Protein AF-A0AA35M7Z7-F1 (afdb_monomer)

Sequence (163 aa):
MVSDIANNAAAIPGSGDVPAVFTHTSDVARFVAASLDLDHWDSVHYGHRRQSHMERVPAPRRRGKRVAYDPIEKLQSGRVTELPGHIAVYPHFLKEMLQKFAATFALWWATGAFDFKPKSTLNDRLPSLSTLKVRELIELGSRQAGWNDSHISATTRGIAELV

Radius of gyration: 17.43 Å; Cα contacts (8 Å, |Δi|>4): 214; chains: 1; bounding box: 45×30×44 Å

Foldseek 3Di:
DDAPLVQLEDEAFAPLQQWFWDFDVVLVVVLVVVVVPDPDDDPDAAAGDDTDRRVLQQRQPDPPYHYHYQHLVNLVVLATDDDPVVVVCCVPAPPSRCSNVVSVVSNCRNVNVRVDDDPDHSCNVPVVRDTQDSLNVLLVVCVVVVHDPVSSVSRNVSNVVPD

Mean predicted aligned error: 8.34 Å

Nearest PDB structures (foldseek):
  6zos-assembly1_B  TM=3.064E-01  e=7.582E+00  Homo sapiens

Structure (mmCIF, N/CA/C/O backbone):
data_AF-A0AA35M7Z7-F1
#
_entry.id   AF-A0AA35M7Z7-F1
#
loop_
_atom_site.group_PDB
_atom_site.id
_atom_site.type_symbol
_atom_site.label_atom_id
_atom_site.label_alt_id
_atom_site.label_comp_id
_atom_site.label_asym_id
_atom_site.label_entity_id
_atom_site.label_seq_id
_atom_site.pdbx_PDB_ins_code
_atom_site.Cartn_x
_atom_site.Cartn_y
_atom_site.Cartn_z
_atom_site.occupancy
_atom_site.B_iso_or_equiv
_atom_site.auth_seq_id
_atom_site.auth_comp_id
_atom_site.auth_asym_id
_atom_site.auth_atom_id
_atom_site.pdbx_PDB_model_num
ATOM 1 N N . MET A 1 1 ? -3.487 1.858 5.048 1.00 68.44 1 MET A N 1
ATOM 2 C CA . MET A 1 1 ? -4.918 1.679 5.401 1.00 68.44 1 MET A CA 1
ATOM 3 C C . MET A 1 1 ? -5.205 0.206 5.526 1.00 68.44 1 MET A C 1
ATOM 5 O O . MET A 1 1 ? -4.712 -0.557 4.703 1.00 68.44 1 MET A O 1
ATOM 9 N N . VAL A 1 2 ? -6.045 -0.166 6.483 1.00 75.25 2 VAL A N 1
ATOM 10 C CA . VAL A 1 2 ? -6.693 -1.481 6.498 1.00 75.25 2 VAL A CA 1
ATOM 11 C C . VAL A 1 2 ? -8.186 -1.254 6.282 1.00 75.25 2 VAL A C 1
ATOM 13 O O . VAL A 1 2 ? -8.795 -0.461 7.000 1.00 75.25 2 VAL A O 1
ATOM 16 N N . SER A 1 3 ? -8.756 -1.895 5.259 1.00 76.25 3 SER A N 1
ATOM 17 C CA . SER A 1 3 ? -10.197 -1.885 5.001 1.00 76.25 3 SER A CA 1
ATOM 18 C C . SER A 1 3 ? -10.764 -3.245 5.377 1.00 76.25 3 SER A C 1
ATOM 20 O O . SER A 1 3 ? -10.488 -4.249 4.722 1.00 76.25 3 SER A O 1
ATOM 22 N N . ASP A 1 4 ? -11.540 -3.275 6.453 1.00 77.12 4 ASP A N 1
ATOM 23 C CA . ASP A 1 4 ? -12.293 -4.444 6.878 1.00 77.12 4 ASP A CA 1
ATOM 24 C C . ASP A 1 4 ? -13.664 -4.401 6.201 1.00 77.12 4 ASP A C 1
ATOM 26 O O . ASP A 1 4 ? -14.674 -3.936 6.743 1.00 77.12 4 ASP A O 1
ATOM 30 N N . ILE A 1 5 ? -13.645 -4.834 4.943 1.00 73.75 5 ILE A N 1
ATOM 31 C CA . ILE A 1 5 ? -14.787 -4.796 4.035 1.00 73.75 5 ILE A CA 1
ATOM 32 C C . ILE A 1 5 ? -15.964 -5.608 4.606 1.00 73.75 5 ILE A C 1
ATOM 34 O O . ILE A 1 5 ? -17.109 -5.161 4.527 1.00 73.75 5 ILE A O 1
ATOM 38 N N . ALA A 1 6 ? -15.685 -6.758 5.233 1.00 75.69 6 ALA A N 1
ATOM 39 C CA . ALA A 1 6 ? -16.694 -7.634 5.826 1.00 75.69 6 ALA A CA 1
ATOM 40 C C . ALA A 1 6 ? -17.411 -6.985 7.022 1.00 75.69 6 ALA A C 1
ATOM 42 O O . ALA A 1 6 ? -18.620 -7.152 7.174 1.00 75.69 6 ALA A O 1
ATOM 43 N N . ASN A 1 7 ? -16.694 -6.204 7.837 1.00 78.44 7 ASN A N 1
ATOM 44 C CA . ASN A 1 7 ? -17.252 -5.559 9.031 1.00 78.44 7 ASN A CA 1
ATOM 45 C C . ASN A 1 7 ? -17.580 -4.070 8.851 1.00 78.44 7 ASN A C 1
ATOM 47 O O . ASN A 1 7 ? -17.862 -3.375 9.837 1.00 78.44 7 ASN A O 1
ATOM 51 N N . ASN A 1 8 ? -17.554 -3.573 7.610 1.00 75.62 8 ASN A N 1
ATOM 52 C CA . ASN A 1 8 ? -17.852 -2.183 7.264 1.00 75.62 8 ASN A CA 1
ATOM 53 C C . ASN A 1 8 ? -17.020 -1.165 8.079 1.00 75.62 8 ASN A C 1
ATOM 55 O O . ASN A 1 8 ? -17.534 -0.137 8.539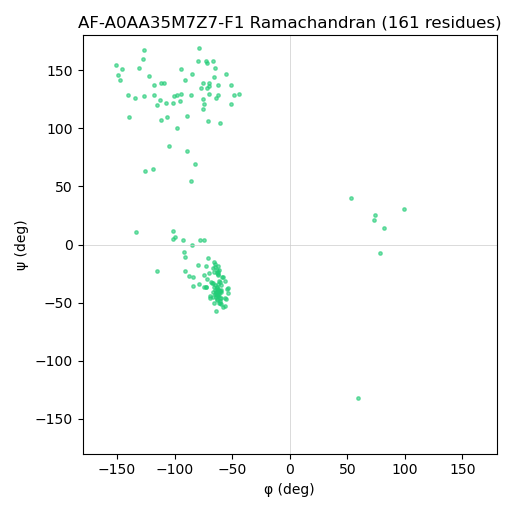 1.00 75.62 8 ASN A O 1
ATOM 59 N N . ALA A 1 9 ? -15.740 -1.473 8.301 1.00 80.69 9 ALA A N 1
ATOM 60 C CA . ALA A 1 9 ? -14.834 -0.681 9.131 1.00 80.69 9 ALA A CA 1
ATOM 61 C C . ALA A 1 9 ? -13.510 -0.400 8.408 1.00 80.69 9 ALA A C 1
ATOM 63 O O . ALA A 1 9 ? -13.079 -1.166 7.547 1.00 80.69 9 ALA A O 1
ATOM 64 N N . ALA A 1 10 ? -12.863 0.715 8.736 1.00 83.50 10 ALA A N 1
ATOM 65 C CA . ALA A 1 10 ? -11.574 1.068 8.153 1.00 83.50 10 ALA A CA 1
ATOM 66 C C . ALA A 1 10 ? -10.709 1.872 9.126 1.00 83.50 10 ALA A C 1
ATOM 68 O O . ALA A 1 10 ? -11.217 2.701 9.882 1.00 83.50 10 ALA A O 1
ATOM 69 N N . ALA A 1 11 ? -9.398 1.645 9.047 1.00 88.50 11 ALA A N 1
ATOM 70 C CA . ALA A 1 11 ? -8.376 2.419 9.741 1.00 88.50 11 ALA A CA 1
ATOM 71 C C . ALA A 1 11 ? -7.491 3.145 8.715 1.00 88.50 11 ALA A C 1
ATOM 73 O O . ALA A 1 11 ? -6.861 2.511 7.851 1.00 88.50 11 ALA A O 1
ATOM 74 N N . ILE A 1 12 ? -7.469 4.475 8.793 1.00 88.69 12 ILE A N 1
ATOM 75 C CA . ILE A 1 12 ? -6.767 5.368 7.867 1.00 88.69 12 ILE A CA 1
ATOM 76 C C . ILE A 1 12 ? -5.535 5.955 8.575 1.00 88.69 12 ILE A C 1
ATOM 78 O O . ILE A 1 12 ? -5.691 6.595 9.609 1.00 88.69 12 ILE A O 1
ATOM 82 N N . PRO A 1 13 ? -4.311 5.758 8.052 1.00 91.19 13 PRO A N 1
ATOM 83 C CA . PRO A 1 13 ? -3.109 6.354 8.631 1.00 91.19 13 PRO A CA 1
ATOM 84 C C . PRO A 1 13 ? -3.036 7.868 8.403 1.00 91.19 13 PRO A C 1
ATOM 86 O O . PRO A 1 13 ? -3.223 8.329 7.274 1.00 91.19 13 PRO A O 1
ATOM 89 N N . GLY A 1 14 ? -2.685 8.628 9.442 1.00 90.88 14 GLY A N 1
ATOM 90 C CA . GLY A 1 14 ? -2.497 10.077 9.355 1.00 90.88 14 GLY A CA 1
ATOM 91 C C . GLY A 1 14 ? -3.764 10.793 8.887 1.00 90.88 14 GLY A C 1
ATOM 92 O O . GLY A 1 14 ? -4.848 10.516 9.392 1.00 90.88 14 GLY A O 1
ATOM 93 N N . SER A 1 15 ? -3.628 11.699 7.913 1.00 87.38 15 SER A N 1
ATOM 94 C CA . SER A 1 15 ? -4.762 12.404 7.295 1.00 87.38 15 SER A CA 1
ATOM 95 C C . SER A 1 15 ? -5.505 11.578 6.244 1.00 87.38 15 SER A C 1
ATOM 97 O O . SER A 1 15 ? -6.625 11.915 5.888 1.00 87.38 15 SER A O 1
ATOM 99 N N . GLY A 1 16 ? -4.902 10.505 5.721 1.00 83.00 16 GLY A N 1
ATOM 100 C CA . GLY A 1 16 ? -5.432 9.771 4.566 1.00 83.00 16 GLY A CA 1
ATOM 101 C C . GLY A 1 16 ? -5.170 10.420 3.201 1.00 83.00 16 GLY A C 1
ATOM 102 O O . GLY A 1 16 ? -5.397 9.769 2.179 1.00 83.00 16 GLY A O 1
ATOM 103 N N . ASP A 1 17 ? -4.626 11.635 3.171 1.00 84.88 17 ASP A N 1
ATOM 104 C CA . ASP A 1 17 ? -4.385 12.388 1.930 1.00 84.88 17 ASP A CA 1
ATOM 105 C C . ASP A 1 17 ? -2.994 12.156 1.345 1.00 84.88 17 ASP A C 1
ATOM 107 O O . ASP A 1 17 ? -2.684 12.620 0.252 1.00 84.88 17 ASP A O 1
ATOM 111 N N . VAL A 1 18 ? -2.138 11.427 2.059 1.00 86.38 18 VAL A N 1
ATOM 112 C CA . VAL A 1 18 ? -0.785 11.136 1.592 1.00 86.38 18 VAL A CA 1
ATOM 113 C C . VAL A 1 18 ? -0.839 10.087 0.474 1.00 86.38 18 VAL A C 1
ATOM 115 O O . VAL A 1 18 ? -1.335 8.974 0.707 1.00 86.38 18 VAL A O 1
ATOM 118 N N . PRO A 1 19 ? -0.335 10.411 -0.733 1.00 83.38 19 PRO A N 1
ATOM 119 C CA . PRO A 1 19 ? -0.355 9.490 -1.857 1.00 83.38 19 PRO A CA 1
ATOM 120 C C . PRO A 1 19 ? 0.500 8.248 -1.610 1.00 83.38 19 PRO A C 1
ATOM 122 O O . PRO A 1 19 ? 1.509 8.287 -0.909 1.00 83.38 19 PRO A O 1
ATOM 125 N N . ALA A 1 20 ? 0.122 7.147 -2.251 1.00 81.25 20 ALA A N 1
ATOM 126 C CA . ALA A 1 20 ? 0.951 5.954 -2.334 1.00 81.25 20 ALA A CA 1
ATOM 127 C C . ALA A 1 20 ? 0.667 5.181 -3.626 1.00 81.25 20 ALA A C 1
ATOM 129 O O . ALA A 1 20 ? -0.418 5.284 -4.212 1.00 81.25 20 ALA A O 1
ATOM 130 N N . VAL A 1 21 ? 1.662 4.415 -4.068 1.00 80.94 21 VAL A N 1
ATOM 131 C CA . VAL A 1 21 ? 1.628 3.618 -5.300 1.00 80.94 21 VAL A CA 1
ATOM 132 C C . VAL A 1 21 ? 1.279 2.163 -4.972 1.00 80.94 21 VAL A C 1
ATOM 134 O O . VAL A 1 21 ? 1.930 1.547 -4.131 1.00 80.94 21 VAL A O 1
ATOM 137 N N . PHE A 1 22 ? 0.280 1.599 -5.663 1.00 79.06 22 PHE A N 1
ATOM 138 C CA . PHE A 1 22 ? -0.133 0.195 -5.508 1.00 79.06 22 PHE A CA 1
ATOM 139 C C . PHE A 1 22 ? -0.165 -0.537 -6.828 1.00 79.06 22 PHE A C 1
ATOM 141 O O . PHE A 1 22 ? -0.909 -0.155 -7.728 1.00 79.06 22 PHE A O 1
ATOM 148 N N . THR A 1 23 ? 0.507 -1.677 -6.872 1.00 83.69 23 THR A N 1
ATOM 149 C CA . THR A 1 23 ? 0.429 -2.610 -7.992 1.00 83.69 23 THR A CA 1
ATOM 150 C C . THR A 1 23 ? -0.138 -3.921 -7.476 1.00 83.69 23 THR A C 1
ATOM 152 O O . THR A 1 23 ? 0.315 -4.439 -6.455 1.00 83.69 23 THR A O 1
ATOM 155 N N . HIS A 1 24 ? -1.171 -4.441 -8.143 1.00 84.19 24 HIS A N 1
ATOM 156 C CA . HIS A 1 24 ? -1.747 -5.720 -7.749 1.00 84.19 24 HIS A CA 1
ATOM 157 C C . HIS A 1 24 ? -0.723 -6.836 -7.973 1.00 84.19 24 HIS A C 1
ATOM 159 O O . HIS A 1 24 ? 0.025 -6.813 -8.949 1.00 84.19 24 HIS A O 1
ATOM 165 N N . THR A 1 25 ? -0.696 -7.838 -7.098 1.00 85.88 25 THR A N 1
ATOM 166 C CA . THR A 1 25 ? 0.305 -8.914 -7.153 1.00 85.88 25 THR A CA 1
ATOM 167 C C . THR A 1 25 ? 0.256 -9.704 -8.463 1.00 85.88 25 THR A C 1
ATOM 169 O O . THR A 1 25 ? 1.304 -10.104 -8.961 1.00 85.88 25 THR A O 1
ATOM 172 N N . SER A 1 26 ? -0.919 -9.860 -9.090 1.00 88.25 26 SER A N 1
ATOM 173 C CA . SER A 1 26 ? -1.001 -10.470 -10.429 1.00 88.25 26 SER A CA 1
ATOM 174 C C . SER A 1 26 ? -0.302 -9.636 -11.503 1.00 88.25 26 SER A C 1
ATOM 176 O O . SER A 1 26 ? 0.264 -10.193 -12.436 1.00 88.25 26 SER A O 1
ATOM 178 N N . ASP A 1 27 ? -0.345 -8.308 -11.390 1.00 88.44 27 ASP A N 1
ATOM 179 C CA . ASP A 1 27 ? 0.345 -7.417 -12.321 1.00 88.44 27 ASP A CA 1
ATOM 180 C C . ASP A 1 27 ? 1.845 -7.418 -12.053 1.00 88.44 27 ASP A C 1
ATOM 182 O O . ASP A 1 27 ? 2.619 -7.429 -13.002 1.00 88.44 27 ASP A O 1
ATOM 186 N N . VAL A 1 28 ? 2.263 -7.506 -10.784 1.00 90.75 28 VAL A N 1
ATOM 187 C CA . VAL A 1 28 ? 3.671 -7.747 -10.434 1.00 90.75 28 VAL A CA 1
ATOM 188 C C . VAL A 1 28 ? 4.172 -9.026 -11.108 1.00 90.75 28 VAL A C 1
ATOM 190 O O . VAL A 1 28 ? 5.220 -8.995 -11.738 1.00 90.75 28 VAL A O 1
ATOM 193 N N . ALA A 1 29 ? 3.413 -10.125 -11.058 1.00 91.94 29 ALA A N 1
ATOM 194 C CA . ALA A 1 29 ? 3.803 -11.373 -11.717 1.00 91.94 29 ALA A CA 1
ATOM 195 C C . ALA A 1 29 ? 3.940 -11.219 -13.244 1.00 91.94 29 ALA A C 1
ATOM 197 O O . ALA A 1 29 ? 4.916 -11.695 -13.822 1.00 91.94 29 ALA A O 1
ATOM 198 N N . ARG A 1 30 ? 3.004 -10.513 -13.897 1.00 92.38 30 ARG A N 1
ATOM 199 C CA . ARG A 1 30 ? 3.082 -10.214 -15.341 1.00 92.38 30 ARG A CA 1
ATOM 200 C C . ARG A 1 30 ? 4.295 -9.356 -15.682 1.00 92.38 30 ARG A C 1
ATOM 202 O O . ARG A 1 30 ? 4.983 -9.646 -16.653 1.00 92.38 30 ARG A O 1
ATOM 209 N N . PHE A 1 31 ? 4.567 -8.333 -14.875 1.00 92.75 31 PHE A N 1
ATOM 210 C CA . PHE A 1 31 ? 5.745 -7.490 -15.034 1.00 92.75 31 PHE A CA 1
ATOM 211 C C . PHE A 1 31 ? 7.036 -8.278 -14.868 1.00 92.75 31 PHE A C 1
ATOM 213 O O . PHE A 1 31 ? 7.935 -8.109 -15.681 1.00 92.75 31 PHE A O 1
ATOM 220 N N . VAL A 1 32 ? 7.125 -9.147 -13.860 1.00 93.62 32 VAL A N 1
ATOM 221 C CA . VAL A 1 32 ? 8.298 -10.003 -13.643 1.00 93.62 32 VAL A CA 1
ATOM 222 C C . VAL A 1 32 ? 8.516 -10.914 -14.845 1.00 93.62 32 VAL A C 1
ATOM 224 O O . VAL A 1 32 ? 9.622 -10.942 -15.368 1.00 93.62 32 VAL A O 1
ATOM 227 N N . ALA A 1 33 ? 7.470 -11.596 -15.320 1.00 95.00 33 ALA A N 1
ATOM 228 C CA . ALA A 1 33 ? 7.568 -12.484 -16.475 1.00 95.00 33 ALA A CA 1
ATOM 229 C C . ALA A 1 33 ? 8.019 -11.736 -17.739 1.00 95.00 33 ALA A C 1
ATOM 231 O O . ALA A 1 33 ? 8.990 -12.138 -18.364 1.00 95.00 33 ALA A O 1
ATOM 232 N N . ALA A 1 34 ? 7.374 -10.616 -18.075 1.00 93.94 34 ALA A N 1
ATOM 233 C CA . ALA A 1 34 ? 7.724 -9.831 -19.260 1.00 93.94 34 ALA A CA 1
ATOM 234 C C . ALA A 1 34 ? 9.075 -9.110 -19.140 1.00 93.94 34 ALA A C 1
ATOM 236 O O . ALA A 1 34 ? 9.706 -8.812 -20.148 1.00 93.94 34 ALA A O 1
ATOM 237 N N . SER A 1 35 ? 9.542 -8.834 -17.918 1.00 93.62 35 SER A N 1
ATOM 238 C CA . SER A 1 35 ? 10.876 -8.263 -17.716 1.00 93.62 35 SER A CA 1
ATOM 239 C C . SER A 1 35 ? 11.978 -9.236 -18.127 1.00 93.62 35 SER A C 1
ATOM 241 O O . SER A 1 35 ? 13.062 -8.782 -18.477 1.00 93.62 35 SER A O 1
ATOM 243 N N . LEU A 1 36 ? 11.707 -10.549 -18.146 1.00 94.69 36 LEU A N 1
ATOM 244 C CA . LEU A 1 36 ? 12.684 -11.551 -18.579 1.00 94.69 36 LEU A CA 1
ATOM 245 C C . LEU A 1 36 ? 13.116 -11.384 -20.039 1.00 94.69 36 LEU A C 1
ATOM 247 O O . LEU A 1 36 ? 14.240 -11.748 -20.372 1.00 94.69 36 LEU A O 1
ATOM 251 N N . ASP A 1 37 ? 12.263 -10.777 -20.863 1.00 94.56 37 ASP A N 1
ATOM 252 C CA . ASP A 1 37 ? 12.518 -10.530 -22.282 1.00 94.56 37 ASP A CA 1
ATOM 253 C C . ASP A 1 37 ? 13.141 -9.142 -22.549 1.00 94.56 37 ASP A C 1
ATOM 255 O O . ASP A 1 37 ? 13.319 -8.752 -23.701 1.00 94.56 37 ASP A O 1
ATOM 259 N N . LEU A 1 38 ? 13.453 -8.356 -21.509 1.00 92.62 38 LEU A N 1
ATOM 260 C CA . LEU A 1 38 ? 14.109 -7.054 -21.668 1.00 92.62 38 LEU A CA 1
ATOM 261 C C . LEU A 1 38 ? 15.607 -7.217 -21.948 1.00 92.62 38 LEU A C 1
ATOM 263 O O . LEU A 1 38 ? 16.309 -7.882 -21.191 1.00 92.62 38 LEU A O 1
ATOM 267 N N . ASP A 1 39 ? 16.118 -6.474 -22.932 1.00 93.12 39 ASP A N 1
ATOM 268 C CA . ASP A 1 39 ? 17.548 -6.472 -23.290 1.00 93.12 39 ASP A CA 1
ATOM 269 C C . ASP A 1 39 ? 18.484 -6.053 -22.138 1.00 93.12 39 ASP A C 1
ATOM 271 O O . ASP A 1 39 ? 19.654 -6.425 -22.103 1.00 93.12 39 ASP A O 1
ATOM 275 N N . HIS A 1 40 ? 17.990 -5.231 -21.206 1.00 91.50 40 HIS A N 1
ATOM 276 C CA . HIS A 1 40 ? 18.748 -4.741 -20.053 1.00 91.50 40 HIS A CA 1
ATOM 277 C C . HIS A 1 40 ? 17.840 -4.543 -18.842 1.00 91.50 40 HIS A C 1
ATOM 279 O O . HIS A 1 40 ? 16.718 -4.044 -18.975 1.00 91.50 40 HIS A O 1
ATOM 285 N N . TRP A 1 41 ? 18.333 -4.875 -17.651 1.00 92.94 41 TRP A N 1
ATOM 286 C CA . TRP A 1 41 ? 17.627 -4.625 -16.393 1.00 92.94 41 TRP A CA 1
ATOM 287 C C . TRP A 1 41 ? 18.315 -3.514 -15.615 1.00 92.94 41 TRP A C 1
ATOM 289 O O . TRP A 1 41 ? 19.542 -3.456 -15.530 1.00 92.94 41 TRP A O 1
ATOM 299 N N . ASP A 1 42 ? 17.498 -2.647 -15.031 1.00 88.56 42 ASP A N 1
ATOM 300 C CA . ASP A 1 42 ? 17.968 -1.684 -14.047 1.00 88.56 42 ASP A CA 1
ATOM 301 C C . ASP A 1 42 ? 18.106 -2.404 -12.699 1.00 88.56 42 ASP A C 1
ATOM 303 O O . ASP A 1 42 ? 17.450 -3.415 -12.446 1.00 88.56 42 ASP A O 1
ATOM 307 N N . SER A 1 43 ? 18.921 -1.874 -11.786 1.00 89.31 43 SER A N 1
ATOM 308 C CA . SER A 1 43 ? 19.050 -2.458 -10.441 1.00 89.31 43 SER A CA 1
ATOM 309 C C . SER A 1 43 ? 17.743 -2.418 -9.640 1.00 89.31 43 SER A C 1
ATOM 311 O O . SER A 1 43 ? 17.567 -3.196 -8.703 1.00 89.31 43 SER A O 1
ATOM 313 N N . VAL A 1 44 ? 16.827 -1.513 -10.003 1.00 90.00 44 VAL A N 1
ATOM 314 C CA . VAL A 1 44 ? 15.499 -1.370 -9.406 1.00 90.00 44 VAL A CA 1
ATOM 315 C C . VAL A 1 44 ? 14.482 -1.072 -10.500 1.00 90.00 44 VAL A C 1
ATOM 317 O O . VAL A 1 44 ? 14.632 -0.116 -11.259 1.00 90.00 44 VAL A O 1
ATOM 320 N N . HIS A 1 45 ? 13.398 -1.843 -10.517 1.00 88.31 45 HIS A N 1
ATOM 321 C CA . HIS A 1 45 ? 12.254 -1.607 -11.385 1.00 88.31 45 HIS A CA 1
ATOM 322 C C . HIS A 1 45 ? 11.024 -1.188 -10.583 1.00 88.31 45 HIS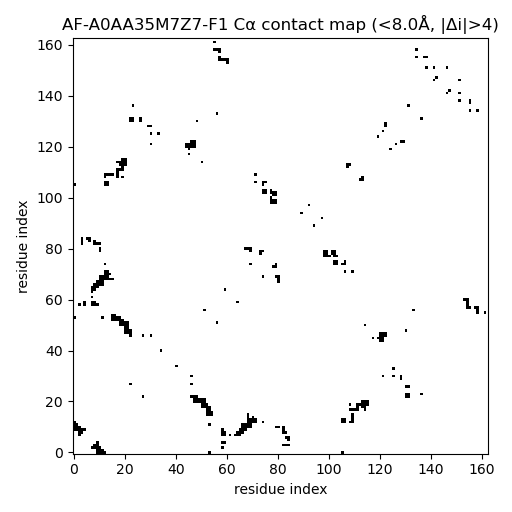 A C 1
ATOM 324 O O . HIS A 1 45 ? 10.710 -1.763 -9.542 1.00 88.31 45 HIS A O 1
ATOM 330 N N . TYR A 1 46 ? 10.287 -0.212 -11.111 1.00 87.06 46 TYR A N 1
ATOM 331 C CA . TYR A 1 46 ? 9.038 0.262 -10.527 1.00 87.06 46 TYR A CA 1
ATOM 332 C C . TYR A 1 46 ? 7.874 -0.124 -11.438 1.00 87.06 46 TYR A C 1
ATOM 334 O O . TYR A 1 46 ? 7.690 0.470 -12.498 1.00 87.06 46 TYR A O 1
ATOM 342 N N . GLY A 1 47 ? 7.064 -1.101 -11.029 1.00 80.06 47 GLY A N 1
ATOM 343 C CA . GLY A 1 47 ? 5.734 -1.289 -11.611 1.00 80.06 47 GLY A CA 1
ATOM 344 C C . GLY A 1 47 ? 4.855 -0.142 -11.133 1.00 80.06 47 GLY A C 1
ATOM 345 O O . GLY A 1 47 ? 4.521 -0.094 -9.948 1.00 80.06 47 GLY A O 1
ATOM 346 N N . HIS A 1 48 ? 4.553 0.819 -12.005 1.00 67.12 48 HIS A N 1
ATOM 347 C CA . HIS A 1 48 ? 3.892 2.045 -11.585 1.00 67.12 48 HIS A CA 1
ATOM 348 C C . HIS A 1 48 ? 2.413 2.010 -11.894 1.00 67.12 48 HIS A C 1
ATOM 350 O O . HIS A 1 48 ? 1.955 1.835 -13.022 1.00 67.12 48 HIS A O 1
ATOM 356 N N . ARG A 1 49 ? 1.643 2.296 -10.860 1.00 64.19 49 ARG A N 1
ATOM 357 C CA . ARG A 1 49 ? 0.233 2.567 -11.002 1.00 64.19 49 ARG A CA 1
ATOM 358 C C . ARG A 1 49 ? -0.107 3.794 -10.173 1.00 64.19 49 ARG A C 1
ATOM 360 O O . ARG A 1 49 ? 0.224 3.863 -8.991 1.00 64.19 49 ARG A O 1
ATOM 367 N N . ARG A 1 50 ? -0.730 4.777 -10.831 1.00 56.75 50 ARG A N 1
ATOM 368 C CA . ARG A 1 50 ? -0.974 6.107 -10.266 1.00 56.75 50 ARG A CA 1
ATOM 369 C C . ARG A 1 50 ? -1.739 6.069 -8.939 1.00 56.75 50 ARG A C 1
ATOM 371 O O . ARG A 1 50 ? -2.610 5.229 -8.714 1.00 56.75 50 ARG A O 1
ATOM 378 N N . GLN A 1 51 ? -1.362 7.048 -8.124 1.00 59.59 51 GLN A N 1
ATOM 379 C CA . GLN A 1 51 ? -1.692 7.302 -6.728 1.00 59.59 51 GLN A CA 1
ATOM 380 C C . GLN A 1 51 ? -3.189 7.227 -6.398 1.00 59.59 51 GLN A C 1
ATOM 382 O O . GLN A 1 51 ? -4.006 7.933 -6.989 1.00 59.59 51 GLN A O 1
ATOM 387 N N . SER A 1 52 ? -3.535 6.453 -5.369 1.00 55.19 52 SER A N 1
ATOM 388 C CA . SER A 1 52 ? -4.819 6.583 -4.672 1.00 55.19 52 SER A CA 1
ATOM 389 C C . SER A 1 52 ? -4.612 7.350 -3.368 1.00 55.19 52 SER A C 1
ATOM 391 O O . SER A 1 52 ? -3.850 6.903 -2.512 1.00 55.19 52 SER A O 1
ATOM 393 N N . HIS A 1 53 ? -5.308 8.477 -3.204 1.00 59.72 53 HIS A N 1
ATOM 394 C CA . HIS A 1 53 ? -5.509 9.078 -1.883 1.00 59.72 53 HIS A CA 1
ATOM 395 C C . HIS A 1 53 ? -6.462 8.165 -1.108 1.00 59.72 53 HIS A C 1
ATOM 397 O O . HIS A 1 53 ? -7.422 7.646 -1.684 1.00 59.72 53 HIS A O 1
ATOM 403 N N . MET A 1 54 ? -6.211 7.927 0.175 1.00 58.31 54 MET A N 1
ATOM 404 C CA . MET A 1 54 ? -6.915 6.874 0.914 1.00 58.31 54 MET A CA 1
ATOM 405 C C . MET A 1 54 ? -8.347 7.228 1.261 1.00 58.31 54 MET A C 1
ATOM 407 O O . MET A 1 54 ? -9.188 6.333 1.296 1.00 58.31 54 MET A O 1
ATOM 411 N N . GLU A 1 55 ? -8.656 8.515 1.383 1.00 50.16 55 GLU A N 1
ATOM 412 C CA . GLU A 1 55 ? -10.039 8.994 1.433 1.00 50.16 55 GLU A CA 1
ATOM 413 C C . GLU A 1 55 ? -10.843 8.583 0.182 1.00 50.16 55 GLU A C 1
ATOM 415 O O . GLU A 1 55 ? -12.055 8.367 0.241 1.00 50.16 55 GLU A O 1
ATOM 420 N N . ARG A 1 56 ? -10.155 8.414 -0.955 1.00 53.97 56 ARG A N 1
ATOM 421 C CA . ARG A 1 56 ? -10.766 8.118 -2.256 1.00 53.97 56 ARG A CA 1
ATOM 422 C C . ARG A 1 56 ? -10.905 6.628 -2.546 1.00 53.97 56 ARG A C 1
ATOM 424 O O . ARG A 1 56 ? -11.583 6.259 -3.505 1.00 53.97 56 ARG A O 1
ATOM 431 N N . VAL A 1 57 ? -10.294 5.758 -1.739 1.00 54.91 57 VAL A N 1
ATOM 432 C CA . VAL A 1 57 ? -10.559 4.319 -1.826 1.00 54.91 57 VAL A CA 1
ATOM 433 C C . VAL A 1 57 ? -11.932 4.063 -1.195 1.00 54.91 57 VAL A C 1
ATOM 435 O O . VAL A 1 57 ? -12.152 4.454 -0.048 1.00 54.91 57 VAL A O 1
ATOM 438 N N . PRO A 1 58 ? -12.883 3.415 -1.891 1.00 50.09 58 PRO A N 1
ATOM 439 C CA . PRO A 1 58 ? -14.208 3.170 -1.341 1.00 50.09 58 PRO A CA 1
ATOM 440 C C . PRO A 1 58 ? -14.126 2.319 -0.082 1.00 50.09 58 PRO A C 1
ATOM 442 O O . PRO A 1 58 ? -13.977 1.102 -0.131 1.00 50.09 58 PRO A O 1
ATOM 445 N N . ALA A 1 59 ? -14.309 2.951 1.070 1.00 46.97 59 ALA A N 1
ATOM 446 C CA . ALA A 1 59 ? -14.834 2.242 2.220 1.00 46.97 59 ALA A CA 1
ATOM 447 C C . ALA A 1 59 ? -16.320 1.927 1.939 1.00 46.97 59 ALA A C 1
ATOM 449 O O . ALA A 1 59 ? -17.039 2.823 1.469 1.00 46.97 59 ALA A O 1
ATOM 450 N N . PRO A 1 60 ? -16.817 0.714 2.237 1.00 44.06 60 PRO A N 1
ATOM 451 C CA . PRO A 1 60 ? -18.204 0.329 1.970 1.00 44.06 60 PRO A CA 1
ATOM 452 C C . PRO A 1 60 ? -19.197 1.367 2.528 1.00 44.06 60 PRO A C 1
ATOM 454 O O . PRO A 1 60 ? -19.173 1.708 3.704 1.00 44.06 60 PRO A O 1
ATOM 457 N N . ARG A 1 61 ? -20.035 1.966 1.663 1.00 43.44 61 ARG A N 1
ATOM 458 C CA . ARG A 1 61 ? -21.020 3.025 1.994 1.00 43.44 61 ARG A CA 1
ATOM 459 C C . ARG A 1 61 ? -22.353 2.450 2.494 1.00 43.44 61 ARG A C 1
ATOM 461 O O . ARG A 1 61 ? -23.411 2.798 1.980 1.00 43.44 61 ARG A O 1
ATOM 468 N N . ARG A 1 62 ? -22.337 1.607 3.530 1.00 40.94 62 ARG A N 1
ATOM 469 C CA . ARG A 1 62 ? -23.565 1.354 4.311 1.00 40.94 62 ARG A CA 1
ATOM 470 C C . ARG A 1 62 ? -23.647 2.347 5.472 1.00 40.94 62 ARG A C 1
ATOM 472 O O . ARG A 1 62 ? -22.620 2.685 6.061 1.00 40.94 62 ARG A O 1
ATOM 479 N N . ARG A 1 63 ? -24.857 2.834 5.790 1.00 39.62 63 ARG A N 1
ATOM 480 C CA . ARG A 1 63 ? -25.143 3.562 7.045 1.00 39.62 63 ARG A CA 1
ATOM 481 C C . ARG A 1 63 ? -24.478 2.806 8.211 1.00 39.62 63 ARG A C 1
ATOM 483 O O . ARG A 1 63 ? -24.650 1.596 8.301 1.00 39.62 63 ARG A O 1
ATOM 490 N N . GLY A 1 64 ? -23.712 3.505 9.058 1.00 51.19 64 GLY A N 1
ATOM 491 C CA . GLY A 1 64 ? -23.006 2.906 10.206 1.00 51.19 64 GLY A CA 1
ATOM 492 C C . GLY A 1 64 ? -21.515 2.587 10.006 1.00 51.19 64 GLY A C 1
ATOM 493 O O . GLY A 1 64 ? -21.022 1.632 10.601 1.00 51.19 64 GLY A O 1
ATOM 494 N N . LYS A 1 65 ? -20.780 3.345 9.174 1.00 62.88 65 LYS A N 1
ATOM 495 C CA . LYS A 1 65 ? -19.322 3.167 9.032 1.00 62.88 65 LYS A CA 1
ATOM 496 C C . LYS A 1 65 ? -18.587 3.444 10.344 1.00 62.88 65 LYS A C 1
ATOM 498 O O . LYS A 1 65 ? -18.821 4.467 10.983 1.00 62.88 65 LYS A O 1
ATOM 503 N N . ARG A 1 66 ? -17.608 2.596 10.658 1.00 72.31 66 ARG A N 1
ATOM 504 C CA . ARG A 1 66 ? -16.572 2.874 11.663 1.00 72.31 66 ARG A CA 1
ATOM 505 C C . ARG A 1 66 ? -15.272 3.198 10.934 1.00 72.31 66 ARG A C 1
ATOM 507 O O . ARG A 1 66 ? -14.483 2.300 10.654 1.00 72.31 66 ARG A O 1
ATOM 514 N N . VAL A 1 67 ? -15.107 4.463 10.547 1.00 79.56 67 VAL A N 1
ATOM 515 C CA . VAL A 1 67 ? -13.831 4.976 10.027 1.00 79.56 67 VAL A CA 1
ATOM 516 C C . VAL A 1 67 ? -13.085 5.607 11.188 1.00 79.56 67 VAL A C 1
ATOM 518 O O . VAL A 1 67 ? -13.619 6.496 11.849 1.00 79.56 67 VAL A O 1
ATOM 521 N N . ALA A 1 68 ? -11.869 5.141 11.430 1.00 88.31 68 ALA A N 1
ATOM 522 C CA . ALA A 1 68 ? -10.965 5.737 12.396 1.00 88.31 68 ALA A CA 1
ATOM 523 C C . ALA A 1 68 ? -9.715 6.239 11.682 1.00 88.31 68 ALA A C 1
ATOM 525 O O . 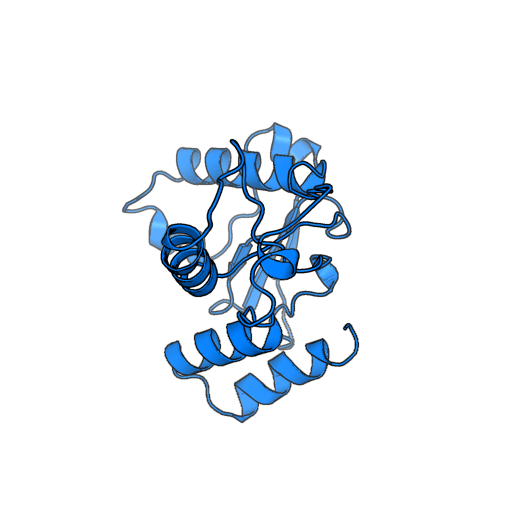ALA A 1 68 ? -9.160 5.550 10.824 1.00 88.31 68 ALA A O 1
ATOM 526 N N . TYR A 1 69 ? -9.272 7.428 12.068 1.00 89.81 69 TYR A N 1
ATOM 527 C CA . TYR A 1 69 ? -7.978 7.956 11.672 1.00 89.81 69 TYR A CA 1
ATOM 528 C C . TYR A 1 69 ? -6.974 7.628 12.771 1.00 89.81 69 TYR A C 1
ATOM 530 O O . TYR A 1 69 ? -7.236 7.856 13.954 1.00 89.81 69 TYR A O 1
ATOM 538 N N . ASP A 1 70 ? -5.842 7.056 12.381 1.00 94.19 70 ASP A N 1
ATOM 539 C CA . ASP A 1 70 ? -4.732 6.759 13.272 1.00 94.19 70 ASP A CA 1
ATOM 540 C C . ASP A 1 70 ? -3.694 7.882 13.149 1.00 94.19 70 ASP A C 1
ATOM 542 O O . ASP A 1 70 ? -2.933 7.895 12.175 1.00 94.19 70 ASP A O 1
ATOM 546 N N . PRO A 1 71 ? -3.666 8.843 14.094 1.00 95.75 71 PRO A N 1
ATOM 547 C CA . PRO A 1 71 ? -2.742 9.969 14.030 1.00 95.75 71 PRO A CA 1
ATOM 548 C C . PRO A 1 71 ? -1.293 9.494 14.188 1.00 95.75 71 PRO A C 1
ATOM 550 O O . PRO A 1 71 ? -1.033 8.425 14.752 1.00 95.75 71 PRO A O 1
ATOM 553 N N . ILE A 1 72 ? -0.344 10.297 13.704 1.00 96.06 72 ILE A N 1
ATOM 554 C CA . ILE A 1 72 ? 1.085 9.948 13.661 1.00 96.06 72 ILE A CA 1
ATOM 555 C C . ILE A 1 72 ? 1.604 9.524 15.038 1.00 96.06 72 ILE A C 1
ATOM 557 O O . ILE A 1 72 ? 2.302 8.518 15.141 1.00 96.06 72 ILE A O 1
ATOM 561 N N . GLU A 1 73 ? 1.202 10.211 16.104 1.00 97.50 73 GLU A N 1
ATOM 562 C CA . GLU A 1 73 ? 1.637 9.941 17.478 1.00 97.50 73 GLU A CA 1
ATOM 563 C C . GLU A 1 73 ? 1.188 8.546 17.943 1.00 97.50 73 GLU A C 1
ATOM 565 O O . GLU A 1 73 ? 1.926 7.815 18.611 1.00 97.50 73 GLU A O 1
ATOM 570 N N . LYS A 1 74 ? -0.020 8.125 17.547 1.00 97.00 74 LYS A N 1
ATOM 571 C CA . LYS A 1 74 ? -0.531 6.780 17.838 1.00 97.00 74 LYS A CA 1
ATOM 572 C C . LYS A 1 74 ? 0.283 5.725 17.090 1.00 97.00 74 LYS A C 1
ATOM 574 O O . LYS A 1 74 ? 0.695 4.738 17.706 1.00 97.00 74 LYS A O 1
ATOM 579 N N . LEU A 1 75 ? 0.560 5.963 15.809 1.00 96.75 75 LEU A N 1
ATOM 580 C CA . LEU A 1 75 ? 1.359 5.067 14.973 1.00 96.75 75 LEU A CA 1
ATOM 581 C C . LEU A 1 75 ? 2.795 4.931 15.503 1.00 96.75 75 LEU A C 1
ATOM 583 O O . LEU A 1 75 ? 3.305 3.819 15.616 1.00 96.75 75 LEU A O 1
ATOM 587 N N . GLN A 1 76 ? 3.416 6.033 15.927 1.00 97.06 76 GLN A N 1
ATOM 588 C CA . GLN A 1 76 ? 4.737 6.037 16.568 1.00 97.06 76 GLN A CA 1
ATOM 589 C C . GLN A 1 76 ? 4.760 5.236 17.877 1.00 97.06 76 GLN A C 1
ATOM 591 O O . GLN A 1 76 ? 5.764 4.601 18.188 1.00 97.06 76 GLN A O 1
ATOM 596 N N . SER A 1 77 ? 3.642 5.185 18.612 1.00 97.12 77 SER A N 1
ATOM 597 C CA . SER A 1 77 ? 3.507 4.324 19.798 1.00 97.12 77 SER A CA 1
ATOM 598 C C . SER A 1 77 ? 3.331 2.829 19.479 1.00 97.12 77 SER A C 1
ATOM 600 O O . SER A 1 77 ? 3.117 2.028 20.390 1.00 97.12 77 SER A O 1
ATOM 602 N N . GLY A 1 78 ? 3.395 2.435 18.202 1.00 95.69 78 GLY A N 1
ATOM 603 C CA . GLY A 1 78 ? 3.246 1.047 17.762 1.00 95.69 78 GLY A CA 1
ATOM 604 C C . GLY A 1 78 ? 1.807 0.535 17.826 1.00 95.69 78 GLY A C 1
ATOM 605 O O . GLY A 1 78 ? 1.595 -0.666 17.985 1.00 95.69 78 GLY A O 1
ATOM 606 N N . ARG A 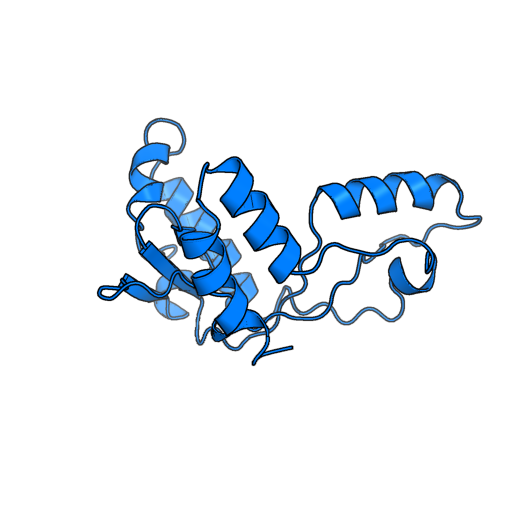1 79 ? 0.820 1.438 17.752 1.00 96.19 79 ARG A N 1
ATOM 607 C CA . ARG A 1 79 ? -0.609 1.117 17.845 1.00 96.19 79 ARG A CA 1
ATOM 608 C C . ARG A 1 79 ? -1.357 1.576 16.600 1.00 96.19 79 ARG A C 1
ATOM 610 O O . ARG A 1 79 ? -1.097 2.647 16.065 1.00 96.19 79 ARG A O 1
ATOM 617 N N . VAL A 1 80 ? -2.359 0.801 16.213 1.00 94.88 80 VAL A N 1
ATOM 618 C CA . VAL A 1 80 ? -3.354 1.121 15.184 1.00 94.88 80 VAL A CA 1
ATOM 619 C C . VAL A 1 80 ? -4.758 0.961 15.757 1.00 94.88 80 VAL A C 1
ATOM 621 O O . VAL A 1 80 ? -4.952 0.428 16.854 1.00 94.88 80 VAL A O 1
ATOM 624 N N . THR A 1 81 ? -5.771 1.451 15.053 1.00 94.12 81 THR A N 1
ATOM 625 C CA . THR A 1 81 ? -7.154 1.103 15.383 1.00 94.12 81 THR A CA 1
ATOM 626 C C . THR A 1 81 ? -7.362 -0.391 15.166 1.00 94.12 81 THR A C 1
ATOM 628 O O . THR A 1 81 ? -7.082 -0.937 14.101 1.00 94.12 81 THR A O 1
ATOM 631 N N . GLU A 1 82 ? -7.849 -1.063 16.204 1.00 92.50 82 GLU A N 1
ATOM 632 C CA . GLU A 1 82 ? -8.203 -2.471 16.127 1.00 92.50 82 GLU A CA 1
ATOM 633 C C . GLU A 1 82 ? -9.522 -2.634 15.371 1.00 92.50 82 GLU A C 1
ATOM 635 O O . GLU A 1 82 ? -10.561 -2.129 15.797 1.00 92.50 82 GLU A O 1
ATOM 640 N N . LEU A 1 83 ? -9.467 -3.312 14.226 1.00 90.12 83 LEU A N 1
ATOM 641 C CA . LEU A 1 83 ? -10.641 -3.640 13.426 1.00 90.12 83 LEU A CA 1
ATOM 642 C C . LEU A 1 83 ? -11.143 -5.043 13.796 1.00 90.12 83 LEU A C 1
ATOM 644 O O . LEU A 1 83 ? -10.327 -5.889 14.168 1.00 90.12 83 LEU A O 1
ATOM 648 N N . PRO A 1 84 ? -12.450 -5.334 13.663 1.00 89.12 84 PRO A N 1
ATOM 649 C CA . PRO A 1 84 ? -12.994 -6.656 13.986 1.00 89.12 84 PRO A CA 1
ATOM 650 C C . PRO A 1 84 ? -12.276 -7.807 13.265 1.00 89.12 84 PRO A C 1
ATOM 652 O O . PRO A 1 84 ? -12.013 -8.844 13.869 1.00 89.12 84 PRO A O 1
ATOM 655 N N . GLY A 1 85 ? -11.869 -7.602 12.011 1.00 85.50 85 GLY A N 1
ATOM 656 C CA . GLY A 1 85 ? -11.102 -8.566 11.228 1.00 85.50 85 GLY A CA 1
ATOM 657 C C . GLY A 1 85 ? -9.727 -8.903 11.811 1.00 85.50 85 GLY A C 1
ATOM 658 O O . GLY A 1 85 ? -9.232 -9.996 11.564 1.00 85.50 85 GLY A O 1
ATOM 659 N N . HIS A 1 86 ? -9.122 -8.035 12.632 1.00 89.50 86 HIS A N 1
ATOM 660 C CA . HIS A 1 86 ? -7.863 -8.355 13.317 1.00 89.50 86 HIS A CA 1
ATOM 661 C C . HIS A 1 86 ? -8.047 -9.450 14.373 1.00 89.50 86 HIS A C 1
ATOM 663 O O . HIS A 1 86 ? -7.144 -10.260 14.571 1.00 89.50 86 HIS A O 1
ATOM 669 N N . ILE A 1 87 ? -9.219 -9.511 15.016 1.00 88.31 87 ILE A N 1
ATOM 670 C CA . ILE A 1 87 ? -9.505 -10.468 16.094 1.00 88.31 87 ILE A CA 1
ATOM 671 C C . ILE A 1 87 ? -9.390 -11.906 15.584 1.00 88.31 87 ILE A C 1
ATOM 673 O O . ILE A 1 87 ? -8.816 -12.758 16.258 1.00 88.31 87 ILE A O 1
ATOM 677 N N . ALA A 1 88 ? -9.863 -12.156 14.361 1.00 85.88 88 ALA A N 1
ATOM 678 C CA . ALA A 1 88 ? -9.780 -13.464 13.717 1.00 85.88 88 ALA A CA 1
ATOM 679 C C . ALA A 1 88 ? -8.336 -13.909 13.417 1.00 85.88 88 ALA A C 1
ATOM 681 O O . ALA A 1 88 ? -8.091 -15.097 13.226 1.00 85.88 88 ALA A O 1
ATOM 682 N N . VAL A 1 89 ? -7.376 -12.978 13.384 1.00 85.81 89 VAL A N 1
ATOM 683 C CA . VAL A 1 89 ? -5.966 -13.256 13.070 1.00 85.81 89 VAL A CA 1
ATOM 684 C C . VAL A 1 89 ? -5.152 -13.571 14.331 1.00 85.81 89 VAL A C 1
ATOM 686 O O . VAL A 1 89 ? -4.142 -14.269 14.244 1.00 85.81 89 VAL A O 1
ATOM 689 N N . TYR A 1 90 ? -5.592 -13.134 15.516 1.00 89.50 90 TYR A N 1
ATOM 690 C CA . TYR A 1 90 ? -4.848 -13.311 16.773 1.00 89.50 90 TYR A CA 1
ATOM 691 C C . TYR A 1 90 ? -4.462 -14.744 17.155 1.00 89.50 90 TYR A C 1
ATOM 693 O O . TYR A 1 90 ? -3.386 -14.899 17.735 1.00 89.50 90 TYR A O 1
ATOM 701 N N . PRO A 1 91 ? -5.232 -15.795 16.811 1.00 91.25 91 PRO A N 1
ATOM 702 C CA . PRO A 1 91 ? -4.788 -17.172 17.026 1.00 91.25 91 PRO A CA 1
ATOM 703 C C . PRO A 1 91 ? -3.505 -17.548 16.265 1.00 91.25 91 PRO A C 1
ATOM 705 O O . PRO A 1 91 ? -2.822 -18.491 16.653 1.00 91.25 91 PRO A O 1
ATOM 708 N N . HIS A 1 92 ? -3.172 -16.828 15.188 1.00 87.88 92 HIS A N 1
ATOM 709 C CA . HIS A 1 92 ? -2.027 -17.113 14.315 1.00 87.88 92 HIS A CA 1
ATOM 710 C C . HIS A 1 92 ? -0.953 -16.021 14.341 1.00 87.88 92 HIS A C 1
ATOM 712 O O . HIS A 1 92 ? 0.200 -16.282 14.004 1.00 87.88 92 HIS A O 1
ATOM 718 N N . PHE A 1 93 ? -1.316 -14.798 14.725 1.00 87.06 93 PHE A N 1
ATOM 719 C CA . PHE A 1 93 ? -0.413 -13.656 14.764 1.00 87.06 93 PHE A CA 1
ATOM 720 C C . PHE A 1 93 ? -0.686 -12.827 16.016 1.00 87.06 93 PHE A C 1
ATOM 722 O O . PHE A 1 93 ? -1.723 -12.170 16.115 1.00 87.06 93 PHE A O 1
ATOM 729 N N . LEU A 1 94 ? 0.244 -12.859 16.976 1.00 92.50 94 LEU A N 1
ATOM 730 C CA . LEU A 1 94 ? 0.078 -12.207 18.277 1.00 92.50 94 LEU A CA 1
ATOM 731 C C . LEU A 1 94 ? -0.343 -10.744 18.124 1.00 92.50 94 LEU A C 1
ATOM 733 O O . LEU A 1 94 ? 0.197 -10.007 17.294 1.00 92.50 94 LEU A O 1
ATOM 737 N N . LYS A 1 95 ? -1.291 -10.315 18.957 1.00 93.19 95 LYS A N 1
ATOM 738 C CA . LYS A 1 95 ? -1.905 -8.988 18.870 1.00 93.19 95 LYS A CA 1
ATOM 739 C C . LYS A 1 95 ? -0.870 -7.870 18.907 1.00 93.19 95 LYS A C 1
ATOM 741 O O . LYS A 1 95 ? -0.908 -6.976 18.066 1.00 93.19 95 LYS A O 1
ATOM 746 N N . GLU A 1 96 ? 0.078 -7.932 19.833 1.00 93.25 96 GLU A N 1
ATOM 747 C CA . GLU A 1 96 ? 1.130 -6.927 19.996 1.00 93.25 96 GLU A CA 1
ATOM 748 C C . GLU A 1 96 ? 2.037 -6.864 18.765 1.00 93.25 96 GLU A C 1
ATOM 750 O O . GLU A 1 96 ? 2.464 -5.781 18.361 1.00 93.25 96 GLU A O 1
ATOM 755 N N . MET A 1 97 ? 2.308 -8.015 18.144 1.00 92.75 97 MET A N 1
ATOM 756 C CA . MET A 1 97 ? 3.066 -8.073 16.898 1.00 92.75 97 MET A CA 1
ATOM 757 C C . MET A 1 97 ? 2.267 -7.478 15.741 1.00 92.75 97 MET A C 1
ATOM 759 O O . MET A 1 97 ? 2.826 -6.683 14.989 1.00 92.75 97 MET A O 1
ATOM 763 N N . LEU A 1 98 ? 0.970 -7.800 15.616 1.00 91.88 98 LEU A N 1
ATOM 764 C CA . LEU A 1 98 ? 0.110 -7.239 14.565 1.00 91.88 98 LEU A CA 1
ATOM 765 C C . LEU A 1 98 ? 0.037 -5.722 14.673 1.00 91.88 98 LEU A C 1
ATOM 767 O O . LEU A 1 98 ? 0.178 -5.028 13.673 1.00 91.88 98 LEU A O 1
ATOM 771 N N . GLN A 1 99 ? -0.161 -5.220 15.891 1.00 94.56 99 GLN A N 1
ATOM 772 C CA . GLN A 1 99 ? -0.260 -3.795 16.182 1.00 94.56 99 GLN A CA 1
ATOM 773 C C . GLN A 1 99 ? 1.016 -3.060 15.770 1.00 94.56 99 GLN A C 1
ATOM 775 O O . GLN A 1 99 ? 0.938 -2.114 14.989 1.00 94.56 99 GLN A O 1
ATOM 780 N N . LYS A 1 100 ? 2.189 -3.536 16.206 1.00 94.56 100 LYS A N 1
ATOM 781 C CA . LYS A 1 100 ? 3.475 -2.920 15.846 1.00 94.56 100 LYS A CA 1
ATOM 782 C C . LYS A 1 100 ? 3.738 -2.992 14.346 1.00 94.56 100 LYS A C 1
ATOM 784 O O . LYS A 1 100 ? 4.081 -1.979 13.747 1.00 94.56 100 LYS A O 1
ATOM 789 N N . PHE A 1 101 ? 3.529 -4.160 13.739 1.00 93.56 101 PHE A N 1
ATOM 790 C CA . PHE A 1 101 ? 3.710 -4.359 12.304 1.00 93.56 101 PHE A CA 1
ATOM 791 C C . PHE A 1 101 ? 2.815 -3.409 11.500 1.00 93.56 101 PHE A C 1
ATOM 793 O O . PHE A 1 101 ? 3.306 -2.620 10.695 1.00 93.56 101 PHE A O 1
ATOM 800 N N . ALA A 1 102 ? 1.509 -3.410 11.770 1.00 92.94 102 ALA A N 1
ATOM 801 C CA . ALA A 1 102 ? 0.559 -2.536 11.094 1.00 92.94 102 ALA A CA 1
ATOM 802 C C . ALA A 1 102 ? 0.879 -1.051 11.325 1.00 92.94 102 ALA A C 1
ATOM 804 O O . ALA A 1 102 ? 0.797 -0.265 10.381 1.00 92.94 102 ALA A O 1
ATOM 805 N N . ALA A 1 103 ? 1.286 -0.670 12.540 1.00 95.88 103 ALA A N 1
ATOM 806 C CA . ALA A 1 103 ? 1.656 0.702 12.874 1.00 95.88 103 ALA A CA 1
ATOM 807 C C . ALA A 1 103 ? 2.884 1.180 12.090 1.00 95.88 103 ALA A C 1
ATOM 809 O O . ALA A 1 103 ? 2.874 2.301 11.590 1.00 95.88 103 ALA A O 1
ATOM 810 N N . THR A 1 104 ? 3.905 0.335 11.909 1.00 95.88 104 THR A N 1
ATOM 811 C CA . THR A 1 104 ? 5.089 0.669 11.102 1.00 95.88 104 THR A CA 1
ATOM 812 C C . THR A 1 104 ? 4.719 0.947 9.646 1.00 95.88 104 THR A C 1
ATOM 814 O O . THR A 1 104 ? 5.077 1.999 9.116 1.00 95.88 104 THR A O 1
ATOM 817 N N . PHE A 1 105 ? 3.950 0.062 9.004 1.00 92.38 105 PHE A N 1
ATOM 818 C CA . PHE A 1 105 ? 3.511 0.276 7.618 1.00 92.38 105 PHE A CA 1
ATOM 819 C C . PHE A 1 105 ? 2.577 1.483 7.486 1.00 92.38 105 PHE A C 1
ATOM 821 O O . PHE A 1 105 ? 2.677 2.247 6.526 1.00 92.38 105 PHE A O 1
ATOM 828 N N . ALA A 1 106 ? 1.676 1.678 8.450 1.00 92.75 106 ALA A N 1
ATOM 829 C CA . ALA A 1 106 ? 0.804 2.843 8.498 1.00 92.75 106 ALA A CA 1
ATOM 830 C C . ALA A 1 106 ? 1.607 4.144 8.648 1.00 92.75 106 ALA A C 1
ATOM 832 O O . ALA A 1 106 ? 1.288 5.122 7.977 1.00 92.75 106 ALA A O 1
ATOM 833 N N . LEU A 1 107 ? 2.663 4.151 9.465 1.00 95.00 107 LEU A N 1
ATOM 834 C CA . LEU A 1 107 ? 3.535 5.308 9.639 1.00 95.00 107 LEU A CA 1
ATOM 835 C C . LEU A 1 107 ? 4.293 5.630 8.350 1.00 95.00 107 LEU A C 1
ATOM 837 O O . LEU A 1 107 ? 4.216 6.761 7.887 1.00 95.00 107 LEU A O 1
ATOM 841 N N . TRP A 1 108 ? 4.949 4.640 7.734 1.00 93.94 108 TRP A N 1
ATOM 842 C CA . TRP A 1 108 ? 5.632 4.809 6.444 1.00 93.94 108 TRP A CA 1
ATOM 843 C C . TRP A 1 108 ? 4.708 5.364 5.370 1.00 93.94 108 TRP A C 1
ATOM 845 O O . TRP A 1 108 ? 5.101 6.227 4.588 1.00 93.94 108 TRP A O 1
ATOM 855 N N . TRP A 1 109 ? 3.455 4.922 5.366 1.00 89.00 109 TRP A N 1
ATOM 856 C CA . TRP A 1 109 ? 2.454 5.514 4.501 1.00 89.00 109 TRP A CA 1
ATOM 857 C C . TRP A 1 109 ? 2.191 6.975 4.845 1.00 89.00 109 TRP A C 1
ATOM 859 O O . TRP A 1 109 ? 2.317 7.837 3.981 1.00 89.00 109 TRP A O 1
ATOM 869 N N . ALA A 1 110 ? 1.811 7.256 6.090 1.00 91.19 110 ALA A N 1
ATOM 870 C CA . ALA A 1 110 ? 1.412 8.587 6.526 1.00 91.19 110 ALA A CA 1
ATOM 871 C C . ALA A 1 110 ? 2.546 9.621 6.404 1.00 91.19 110 ALA A C 1
ATOM 873 O O . ALA A 1 110 ? 2.274 10.815 6.366 1.00 91.19 110 ALA A O 1
ATOM 874 N N . THR A 1 111 ? 3.802 9.179 6.303 1.00 92.75 111 THR A N 1
ATOM 875 C CA . THR A 1 111 ? 4.970 10.035 6.050 1.00 92.75 111 THR A CA 1
ATOM 876 C C . THR A 1 111 ? 5.434 10.034 4.588 1.00 92.75 111 THR A C 1
ATOM 878 O O . THR A 1 111 ? 6.474 10.612 4.285 1.00 92.75 111 THR A O 1
ATOM 881 N N . GLY A 1 112 ? 4.698 9.395 3.674 1.00 90.62 112 GLY A N 1
ATOM 882 C CA . GLY A 1 112 ? 4.942 9.457 2.229 1.00 90.62 112 GLY A CA 1
ATOM 883 C C . GLY A 1 112 ? 6.025 8.514 1.703 1.00 90.62 112 GLY A C 1
ATOM 884 O O . GLY A 1 112 ? 6.443 8.652 0.558 1.00 90.62 112 GLY A O 1
ATOM 885 N N . ALA A 1 113 ? 6.466 7.523 2.482 1.00 91.44 113 ALA A N 1
ATOM 886 C CA . ALA A 1 113 ? 7.516 6.588 2.062 1.00 91.44 113 ALA A CA 1
ATOM 887 C C . ALA A 1 113 ? 7.111 5.698 0.868 1.00 91.44 113 ALA A C 1
ATOM 889 O O . ALA A 1 113 ? 7.975 5.114 0.220 1.00 91.44 113 ALA A O 1
ATOM 890 N N . PHE A 1 114 ? 5.811 5.600 0.568 1.00 86.69 114 PHE A N 1
ATOM 891 C CA . PHE A 1 114 ? 5.275 4.862 -0.582 1.00 86.69 114 PHE A CA 1
ATOM 892 C C . PHE A 1 114 ? 4.875 5.761 -1.766 1.00 86.69 114 PHE A C 1
ATOM 894 O O . PHE A 1 114 ? 4.345 5.260 -2.764 1.00 86.69 114 PHE A O 1
ATOM 901 N N . ASP A 1 115 ? 5.125 7.073 -1.685 1.00 86.94 115 ASP A N 1
ATOM 902 C CA . ASP A 1 115 ? 4.958 8.004 -2.806 1.00 86.94 115 ASP A CA 1
ATOM 903 C C . ASP A 1 115 ? 6.194 7.972 -3.721 1.00 86.94 115 ASP A C 1
ATOM 905 O O . ASP A 1 115 ? 7.012 8.896 -3.764 1.00 86.94 115 ASP A O 1
ATOM 909 N N . PHE A 1 116 ? 6.376 6.855 -4.427 1.00 85.19 116 PHE A N 1
ATOM 910 C CA . PHE A 1 116 ? 7.518 6.677 -5.319 1.00 85.19 116 PHE A CA 1
ATOM 911 C C . PHE A 1 116 ? 7.413 7.577 -6.559 1.00 85.19 116 PHE A C 1
ATOM 913 O O . PHE A 1 116 ? 6.422 7.532 -7.290 1.00 85.19 116 PHE A O 1
ATOM 920 N N . LYS A 1 117 ? 8.490 8.324 -6.842 1.00 85.56 117 LYS A N 1
ATOM 921 C CA . LYS A 1 117 ? 8.634 9.218 -8.009 1.00 85.56 117 LYS A CA 1
ATOM 922 C C . LYS A 1 117 ? 9.806 8.782 -8.899 1.00 85.56 117 LYS A C 1
ATOM 924 O O . LYS A 1 117 ? 10.816 9.484 -8.969 1.00 85.56 117 LYS A O 1
ATOM 929 N N . PRO A 1 118 ? 9.733 7.590 -9.516 1.00 87.19 118 PRO A N 1
ATOM 930 C CA . PRO A 1 118 ? 10.820 7.087 -10.343 1.00 87.19 118 PRO A CA 1
ATOM 931 C C . PRO A 1 118 ? 10.922 7.866 -11.661 1.00 87.19 118 PRO A C 1
ATOM 933 O O . PRO A 1 118 ? 9.941 8.427 -12.144 1.00 87.19 118 PRO A O 1
ATOM 936 N N . LYS A 1 119 ? 12.115 7.868 -12.269 1.00 86.75 119 LYS A N 1
ATOM 937 C CA . LYS A 1 119 ? 12.336 8.470 -13.597 1.00 86.75 119 LYS A CA 1
ATOM 938 C C . LYS A 1 119 ? 11.714 7.653 -14.734 1.00 86.75 119 LYS A C 1
ATOM 940 O O . LYS A 1 119 ? 11.367 8.219 -15.761 1.00 86.75 119 LYS A O 1
ATOM 945 N N . SER A 1 120 ? 11.627 6.335 -14.557 1.00 86.56 120 SER A N 1
ATOM 946 C CA . SER A 1 120 ? 11.054 5.386 -15.510 1.00 86.56 120 SER A CA 1
ATOM 947 C C . SER A 1 120 ? 10.371 4.253 -14.753 1.00 86.56 120 SER A C 1
ATOM 949 O O . SER A 1 120 ? 10.751 3.914 -13.627 1.00 86.56 120 SER A O 1
ATOM 951 N N . THR A 1 121 ? 9.345 3.685 -15.368 1.00 89.56 121 THR A N 1
ATOM 952 C CA . THR A 1 121 ? 8.510 2.629 -14.813 1.00 89.56 121 THR A CA 1
ATOM 953 C C . THR A 1 121 ? 8.437 1.456 -15.785 1.00 89.56 121 THR A C 1
ATOM 955 O O . THR A 1 121 ? 8.652 1.605 -16.989 1.00 89.56 121 THR A O 1
ATOM 958 N N . LEU A 1 122 ? 8.088 0.269 -15.290 1.00 90.81 122 LEU A N 1
ATOM 959 C CA . LEU A 1 122 ? 7.845 -0.881 -16.164 1.00 90.81 122 LEU A CA 1
ATOM 960 C C . LEU A 1 122 ? 6.657 -0.651 -17.100 1.00 90.81 122 LEU A C 1
ATOM 962 O O . LEU A 1 122 ? 6.628 -1.226 -18.176 1.00 90.81 122 LEU A O 1
ATOM 966 N N . ASN A 1 123 ? 5.718 0.224 -16.742 1.00 88.06 123 ASN A N 1
ATOM 967 C CA . ASN A 1 123 ? 4.628 0.626 -17.627 1.00 88.06 123 ASN A CA 1
ATOM 968 C C . ASN A 1 123 ? 5.128 1.413 -18.844 1.00 88.06 123 ASN A C 1
ATOM 970 O O . ASN A 1 123 ? 4.561 1.268 -19.922 1.00 88.06 123 ASN A O 1
ATOM 974 N N . ASP A 1 124 ? 6.194 2.204 -18.689 1.00 89.00 124 ASP A N 1
ATOM 975 C CA . ASP A 1 124 ? 6.809 2.937 -19.802 1.00 89.00 124 ASP A CA 1
ATOM 976 C C . ASP A 1 124 ? 7.574 1.984 -20.731 1.00 89.00 124 ASP A C 1
ATOM 978 O O . ASP A 1 124 ? 7.579 2.155 -21.948 1.00 89.00 124 ASP A O 1
ATOM 982 N N . ARG A 1 125 ? 8.215 0.962 -20.150 1.00 90.31 125 ARG A N 1
ATOM 983 C CA . ARG A 1 125 ? 9.050 -0.012 -20.870 1.00 90.31 125 ARG A CA 1
ATOM 984 C C . ARG A 1 125 ? 8.253 -1.163 -21.491 1.00 90.31 125 ARG A C 1
ATOM 986 O O . ARG A 1 125 ? 8.684 -1.729 -22.489 1.00 90.31 125 ARG A O 1
ATOM 993 N N . LEU A 1 126 ? 7.107 -1.507 -20.909 1.00 91.06 126 LEU A N 1
ATOM 994 C CA . LEU A 1 126 ? 6.226 -2.603 -21.319 1.00 91.06 126 LEU A CA 1
ATOM 995 C C . LEU A 1 126 ? 4.79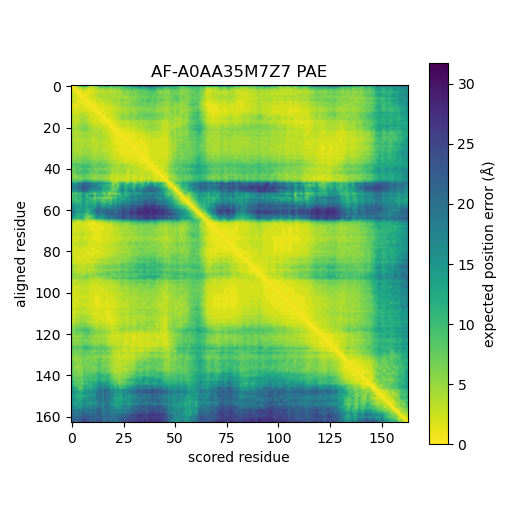6 -2.068 -21.537 1.00 91.06 126 LEU A C 1
ATOM 997 O O . LEU A 1 126 ? 3.871 -2.467 -20.822 1.00 91.06 126 LEU A O 1
ATOM 1001 N N . PRO A 1 127 ? 4.580 -1.162 -22.512 1.00 88.44 127 PRO A N 1
ATOM 1002 C CA . PRO A 1 127 ? 3.307 -0.453 -22.679 1.00 88.44 127 PRO A CA 1
ATOM 1003 C C . PRO A 1 127 ? 2.135 -1.363 -23.079 1.00 88.44 127 PRO A C 1
ATOM 1005 O O . PRO A 1 127 ? 0.977 -0.966 -22.967 1.00 88.44 127 PRO A O 1
ATOM 1008 N N . SER A 1 128 ? 2.412 -2.588 -23.532 1.00 87.56 128 SER A N 1
ATOM 1009 C CA . SER A 1 128 ? 1.397 -3.603 -23.829 1.00 87.56 128 SER A CA 1
ATOM 1010 C C . SER A 1 128 ? 0.751 -4.202 -22.573 1.00 87.56 128 SER A C 1
ATOM 1012 O O . SER A 1 128 ? -0.336 -4.775 -22.663 1.00 87.56 128 SER A O 1
ATOM 1014 N N . LEU A 1 129 ? 1.378 -4.069 -21.397 1.00 87.75 129 LEU A N 1
ATOM 1015 C CA . LEU A 1 129 ? 0.837 -4.566 -20.134 1.00 87.75 129 LEU A CA 1
ATOM 1016 C C . LEU A 1 129 ? -0.041 -3.512 -19.450 1.00 87.75 129 LEU A C 1
ATOM 1018 O O . LEU A 1 129 ? 0.438 -2.523 -18.896 1.00 87.75 129 LEU A O 1
ATOM 1022 N N . SER A 1 130 ? -1.349 -3.766 -19.413 1.00 83.19 130 SER A N 1
ATOM 1023 C CA . SER A 1 130 ? -2.295 -2.976 -18.622 1.00 83.19 130 SER A CA 1
ATOM 1024 C C . SER A 1 130 ? -2.376 -3.484 -17.181 1.00 83.19 130 SER A C 1
ATOM 1026 O O . SER A 1 130 ? -2.636 -4.668 -16.956 1.00 83.19 130 SER A O 1
ATOM 1028 N N . THR A 1 131 ? -2.228 -2.589 -16.204 1.00 82.94 131 THR A N 1
ATOM 1029 C CA . THR A 1 131 ? -2.424 -2.907 -14.782 1.00 82.94 131 THR A CA 1
ATOM 1030 C C . THR A 1 131 ? -3.892 -2.793 -14.376 1.00 82.94 131 THR A C 1
ATOM 1032 O O . THR A 1 131 ? -4.626 -1.938 -14.880 1.00 82.94 131 THR A O 1
ATOM 1035 N N . LEU A 1 132 ? -4.322 -3.636 -13.435 1.00 80.62 132 LEU A N 1
ATOM 1036 C CA . LEU A 1 132 ? -5.676 -3.627 -12.885 1.00 80.62 132 LEU A CA 1
ATOM 1037 C C . LEU A 1 132 ? -5.967 -2.313 -12.176 1.00 80.62 132 LEU A C 1
ATOM 1039 O O . LEU A 1 132 ? -5.236 -1.924 -11.265 1.00 80.62 132 LEU A O 1
ATOM 1043 N N . LYS A 1 133 ? -7.083 -1.667 -12.512 1.00 76.81 133 LYS A N 1
ATOM 1044 C CA . LYS A 1 133 ? -7.574 -0.449 -11.849 1.00 76.81 133 LYS A CA 1
ATOM 1045 C C . LYS A 1 133 ? -8.133 -0.761 -10.450 1.00 76.81 133 LYS A C 1
ATOM 1047 O O . LYS A 1 133 ? -8.557 -1.873 -10.1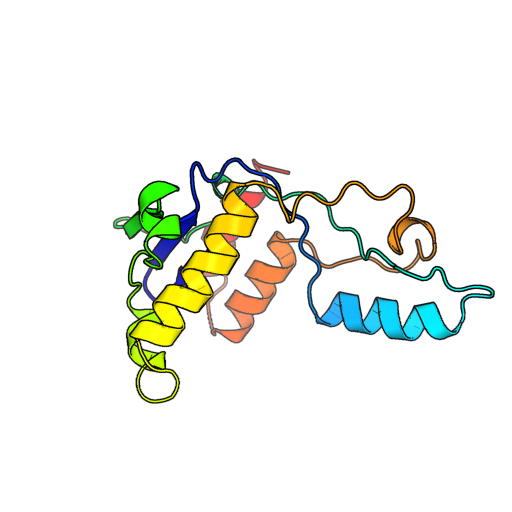69 1.00 76.81 133 LYS A O 1
ATOM 1052 N N . VAL A 1 134 ? -8.197 0.239 -9.554 1.00 70.50 134 VAL A N 1
ATOM 1053 C CA . VAL A 1 134 ? -8.692 0.077 -8.163 1.00 70.50 134 VAL A CA 1
ATOM 1054 C C . VAL A 1 134 ? -10.131 -0.423 -8.210 1.00 70.50 134 VAL A C 1
ATOM 1056 O O . VAL A 1 134 ? -10.503 -1.316 -7.459 1.00 70.50 134 VAL A O 1
ATOM 1059 N N . ARG A 1 135 ? -10.916 0.121 -9.146 1.00 69.38 135 ARG A N 1
ATOM 1060 C CA . ARG A 1 135 ? -12.279 -0.321 -9.427 1.00 69.38 135 ARG A CA 1
ATOM 1061 C C . ARG A 1 135 ? -12.346 -1.805 -9.761 1.00 69.38 135 ARG A C 1
ATOM 1063 O O . ARG A 1 135 ? -13.087 -2.524 -9.108 1.00 69.38 135 ARG A O 1
ATOM 1070 N N . GLU A 1 136 ? -11.550 -2.248 -10.728 1.00 73.00 136 GLU A N 1
ATOM 1071 C CA . GLU A 1 136 ? -11.516 -3.645 -11.174 1.00 73.00 136 GLU A CA 1
ATOM 1072 C C . GLU A 1 136 ? -11.074 -4.574 -10.040 1.00 73.00 136 GLU A C 1
ATOM 1074 O O . GLU A 1 136 ? -11.645 -5.643 -9.863 1.00 73.00 136 GLU A O 1
ATOM 1079 N N . LEU A 1 137 ? -10.115 -4.140 -9.218 1.00 73.31 137 LEU A N 1
ATOM 1080 C CA . LEU A 1 137 ? -9.661 -4.881 -8.043 1.00 73.31 137 LEU A CA 1
ATOM 1081 C C . LEU A 1 137 ? -10.766 -5.034 -6.990 1.00 73.31 137 LEU A C 1
ATOM 1083 O O . LEU A 1 137 ? -10.968 -6.127 -6.467 1.00 73.31 137 LEU A O 1
ATOM 1087 N N . ILE A 1 138 ? -11.503 -3.962 -6.695 1.00 69.19 138 ILE A N 1
ATOM 1088 C CA . ILE A 1 138 ? -12.623 -4.013 -5.748 1.00 69.19 138 ILE A CA 1
ATOM 1089 C C . ILE A 1 138 ? -13.754 -4.880 -6.301 1.00 69.19 138 ILE A C 1
ATOM 1091 O O . ILE A 1 138 ? -14.331 -5.671 -5.559 1.00 69.19 138 ILE A O 1
ATOM 1095 N N . GLU A 1 139 ? -14.054 -4.783 -7.595 1.00 71.25 139 GLU A N 1
ATOM 1096 C CA . GLU A 1 139 ? -15.031 -5.649 -8.261 1.00 71.25 139 GLU A CA 1
ATOM 1097 C C . GLU A 1 139 ? -14.622 -7.122 -8.178 1.00 71.25 139 GLU A C 1
ATOM 1099 O O . GLU A 1 139 ? -15.439 -7.966 -7.805 1.00 71.25 139 GLU A O 1
ATOM 1104 N N . LEU A 1 140 ? -13.355 -7.426 -8.461 1.00 72.06 140 LEU A N 1
ATOM 1105 C CA . LEU A 1 140 ? -12.808 -8.779 -8.421 1.00 72.06 140 LEU A CA 1
ATOM 1106 C C . LEU A 1 140 ? -12.856 -9.369 -7.006 1.00 72.06 140 LEU A C 1
ATOM 1108 O O . LEU A 1 140 ? -13.368 -10.474 -6.828 1.00 72.06 140 LEU A O 1
ATOM 1112 N N . GLY A 1 141 ? -12.412 -8.613 -5.999 1.00 68.62 141 GLY A N 1
ATOM 1113 C CA . GLY A 1 141 ? -12.489 -9.027 -4.596 1.00 68.62 141 GLY A CA 1
ATOM 1114 C C . GLY A 1 141 ? -13.932 -9.210 -4.113 1.00 68.62 141 GLY A C 1
ATOM 1115 O O . GLY A 1 141 ? -14.239 -10.180 -3.425 1.00 68.62 141 GLY A O 1
ATOM 1116 N N . SER A 1 142 ? -14.848 -8.333 -4.535 1.00 67.50 142 SER A N 1
ATOM 1117 C CA . SER A 1 142 ? -16.271 -8.433 -4.177 1.00 67.50 142 SER A CA 1
ATOM 1118 C C . SER A 1 142 ? -16.915 -9.700 -4.749 1.00 67.50 142 SER A C 1
ATOM 1120 O O . SER A 1 142 ? -17.643 -10.395 -4.043 1.00 67.50 142 SER A O 1
ATOM 1122 N N . ARG A 1 143 ? -16.614 -10.043 -6.009 1.00 73.00 143 ARG A N 1
ATOM 1123 C CA . ARG A 1 143 ? -17.096 -11.285 -6.639 1.00 73.00 143 ARG A CA 1
ATOM 1124 C C . ARG A 1 143 ? -16.562 -12.529 -5.931 1.00 73.00 143 ARG A C 1
ATOM 1126 O O . ARG A 1 143 ? -17.333 -13.444 -5.667 1.00 73.00 143 ARG A O 1
ATOM 1133 N N . GLN A 1 144 ? -15.273 -12.549 -5.582 1.00 70.25 144 GLN A N 1
ATOM 1134 C CA . GLN A 1 144 ? -14.668 -13.656 -4.825 1.00 70.25 144 GLN A CA 1
ATOM 1135 C C . GLN A 1 144 ? -15.292 -13.823 -3.433 1.00 70.25 144 GLN A C 1
ATOM 1137 O O . GLN A 1 144 ? -15.454 -14.944 -2.964 1.00 70.25 144 GLN A O 1
ATOM 1142 N N . ALA A 1 145 ? -15.702 -12.721 -2.801 1.00 65.50 145 ALA A N 1
ATOM 1143 C CA . ALA A 1 145 ? -16.416 -12.726 -1.525 1.00 65.50 145 ALA A CA 1
ATOM 1144 C C . ALA A 1 145 ? -17.916 -13.084 -1.643 1.00 65.50 145 ALA A C 1
ATOM 1146 O O . ALA A 1 145 ? -18.637 -13.016 -0.648 1.00 65.50 145 ALA A O 1
ATOM 1147 N N . GLY A 1 146 ? -18.411 -13.429 -2.839 1.00 69.75 146 GLY A N 1
ATOM 1148 C CA . GLY A 1 146 ? -19.811 -13.800 -3.071 1.00 69.75 146 GLY A CA 1
ATOM 1149 C C . GLY A 1 146 ? -20.795 -12.627 -3.018 1.00 69.75 146 GLY A C 1
ATOM 1150 O O . GLY A 1 146 ? -21.984 -12.822 -2.766 1.00 69.75 146 GLY A O 1
ATOM 1151 N N . TRP A 1 147 ? -20.328 -11.390 -3.209 1.00 66.38 147 TRP A N 1
ATOM 1152 C CA . TRP A 1 147 ? -21.197 -10.214 -3.214 1.00 66.38 147 TRP A CA 1
ATOM 1153 C C . TRP A 1 147 ? -21.991 -10.120 -4.522 1.00 66.38 147 TRP A C 1
ATOM 1155 O O . TRP A 1 147 ? -21.450 -10.345 -5.601 1.00 66.38 147 TRP A O 1
ATOM 1165 N N . ASN A 1 148 ? -23.271 -9.750 -4.430 1.00 67.00 148 ASN A N 1
ATOM 1166 C CA . ASN A 1 148 ? -24.136 -9.577 -5.598 1.00 67.00 148 ASN A CA 1
ATOM 1167 C C . ASN A 1 148 ? -23.898 -8.228 -6.314 1.00 67.00 148 ASN A C 1
ATOM 1169 O O . ASN A 1 148 ? -23.252 -7.315 -5.791 1.00 67.00 148 ASN A O 1
ATOM 1173 N N . ASP A 1 149 ? -24.477 -8.074 -7.506 1.00 62.72 149 ASP A N 1
ATOM 1174 C CA . ASP A 1 149 ? -24.276 -6.888 -8.350 1.00 62.72 149 ASP A CA 1
ATOM 1175 C C . ASP A 1 149 ? -24.769 -5.580 -7.715 1.00 62.72 149 ASP A C 1
ATOM 1177 O O . ASP A 1 149 ? -24.226 -4.510 -7.996 1.00 62.72 149 ASP A O 1
ATOM 1181 N N . SER A 1 150 ? -25.749 -5.634 -6.807 1.00 59.53 150 SER A N 1
ATOM 1182 C CA . SER A 1 150 ? -26.209 -4.444 -6.083 1.00 59.53 150 SER A CA 1
ATOM 1183 C C . SER A 1 150 ? -25.194 -3.985 -5.029 1.00 59.53 150 SER A C 1
ATOM 1185 O O . SER A 1 150 ? -24.966 -2.779 -4.890 1.00 59.53 150 SER A O 1
ATOM 1187 N N . HIS A 1 151 ? -24.501 -4.912 -4.355 1.00 58.00 151 HIS A N 1
ATOM 1188 C CA . HIS A 1 151 ? -23.367 -4.602 -3.475 1.00 58.00 151 HIS A CA 1
ATOM 1189 C C . HIS A 1 151 ? -22.187 -4.010 -4.260 1.00 58.00 151 HIS A C 1
ATOM 1191 O O . HIS A 1 151 ? -21.578 -3.022 -3.834 1.00 58.00 151 HIS A O 1
ATOM 1197 N N . ILE A 1 152 ? -21.888 -4.583 -5.428 1.00 56.81 152 ILE A N 1
ATOM 1198 C CA . ILE A 1 152 ? -20.776 -4.158 -6.286 1.00 56.81 152 ILE A CA 1
ATOM 1199 C C . ILE A 1 152 ? -21.054 -2.775 -6.892 1.00 56.81 152 ILE A C 1
ATOM 1201 O O . ILE A 1 152 ? -20.199 -1.890 -6.820 1.00 56.81 152 ILE A O 1
ATOM 1205 N N . SER A 1 153 ? -22.260 -2.539 -7.420 1.00 57.12 153 SER A N 1
ATOM 1206 C CA . SER A 1 153 ? -22.671 -1.259 -8.023 1.00 57.12 153 SER A CA 1
ATOM 1207 C C . SER A 1 153 ? -22.634 -0.096 -7.025 1.00 57.12 153 SER A C 1
ATOM 1209 O O . SER A 1 153 ? -22.193 1.002 -7.369 1.00 57.12 153 SER A O 1
ATOM 1211 N N . ALA A 1 154 ? -23.050 -0.326 -5.775 1.00 57.19 154 ALA A N 1
ATOM 1212 C CA . ALA A 1 154 ? -23.000 0.689 -4.722 1.00 57.19 154 ALA A CA 1
ATOM 1213 C C . ALA A 1 154 ? -21.559 1.054 -4.320 1.00 57.19 154 ALA A C 1
ATOM 1215 O O . ALA A 1 154 ? -21.276 2.205 -3.989 1.00 57.19 154 ALA A O 1
ATOM 1216 N N . THR A 1 155 ? -20.643 0.085 -4.376 1.00 53.50 155 THR A N 1
ATOM 1217 C CA . THR A 1 155 ? -19.228 0.277 -4.023 1.00 53.50 155 THR A CA 1
ATOM 1218 C C . THR A 1 155 ? -18.449 0.954 -5.157 1.00 53.50 155 THR A C 1
ATOM 1220 O O . THR A 1 155 ? -17.569 1.775 -4.907 1.00 53.50 155 THR A O 1
ATOM 1223 N N . THR A 1 156 ? -18.802 0.664 -6.411 1.00 50.50 156 THR A N 1
ATOM 1224 C CA . THR A 1 156 ? -18.086 1.135 -7.609 1.00 50.50 156 THR A CA 1
ATOM 1225 C C . THR A 1 156 ? -18.546 2.492 -8.131 1.00 50.50 156 THR A C 1
ATOM 1227 O O . THR A 1 156 ? -17.725 3.212 -8.699 1.00 50.50 156 THR A O 1
ATOM 1230 N N . ARG A 1 157 ? -19.803 2.901 -7.897 1.00 48.16 157 ARG A N 1
ATOM 1231 C CA . ARG A 1 157 ? -20.288 4.250 -8.258 1.00 48.16 157 ARG A CA 1
ATOM 1232 C C . ARG A 1 157 ? -19.512 5.376 -7.569 1.00 48.16 157 ARG A C 1
ATOM 1234 O O . ARG A 1 157 ? -19.240 6.381 -8.205 1.00 48.16 157 ARG A O 1
ATOM 1241 N N . GLY A 1 158 ? -19.073 5.178 -6.325 1.00 42.34 158 GLY A N 1
ATOM 1242 C CA . GLY A 1 158 ? -18.241 6.159 -5.615 1.00 42.34 158 GLY A CA 1
ATOM 1243 C C . GLY A 1 158 ? -16.801 6.279 -6.134 1.00 42.34 158 GLY A C 1
ATOM 1244 O O . GLY A 1 158 ? -16.106 7.206 -5.743 1.00 42.34 158 GLY A O 1
ATOM 1245 N N . ILE A 1 159 ? -16.343 5.357 -6.993 1.00 39.38 159 ILE A N 1
ATOM 1246 C CA . ILE A 1 159 ? -14.993 5.390 -7.585 1.00 39.38 159 ILE A CA 1
ATOM 1247 C C . ILE A 1 159 ? -14.963 6.286 -8.823 1.00 39.38 159 ILE A C 1
ATOM 1249 O O . ILE A 1 159 ? -13.965 6.952 -9.062 1.00 39.38 159 ILE A O 1
ATOM 1253 N N . ALA A 1 160 ? -16.045 6.303 -9.609 1.00 30.44 160 ALA A N 1
ATOM 1254 C CA . ALA A 1 160 ? -16.115 7.039 -10.872 1.00 30.44 160 ALA A CA 1
ATOM 1255 C C . ALA A 1 160 ? -16.052 8.567 -10.695 1.00 30.44 160 ALA A C 1
ATOM 1257 O O . ALA A 1 160 ? -15.694 9.266 -11.632 1.00 30.44 160 ALA A O 1
ATOM 1258 N N . GLU A 1 161 ? -16.355 9.079 -9.501 1.00 29.72 161 GLU A N 1
ATOM 1259 C CA . GLU A 1 161 ? -16.271 10.510 -9.178 1.00 29.72 161 GLU A CA 1
ATOM 1260 C C . GLU A 1 161 ? -14.856 10.957 -8.749 1.00 29.72 161 GLU A C 1
ATOM 1262 O O . GLU A 1 161 ? -14.655 12.128 -8.437 1.00 29.72 161 GLU A O 1
ATOM 1267 N N . LEU A 1 162 ? -13.871 10.047 -8.693 1.00 33.78 162 LEU A N 1
ATOM 1268 C CA . LEU A 1 162 ? -12.562 10.293 -8.064 1.00 33.78 162 LEU A CA 1
ATOM 1269 C C . LEU A 1 162 ? -11.344 9.843 -8.895 1.00 33.78 162 LEU A C 1
ATOM 1271 O O . LEU A 1 162 ? -10.225 9.851 -8.365 1.00 33.78 162 LEU A O 1
ATOM 1275 N N . VAL A 1 163 ? -11.546 9.477 -10.168 1.00 29.11 163 VAL A N 1
ATOM 1276 C CA . VAL A 1 163 ? -10.475 9.210 -11.152 1.00 29.11 163 VAL A CA 1
ATOM 1277 C C . VAL A 1 163 ? -10.512 10.246 -12.261 1.00 29.11 163 VAL A C 1
ATOM 1279 O O . VAL A 1 163 ?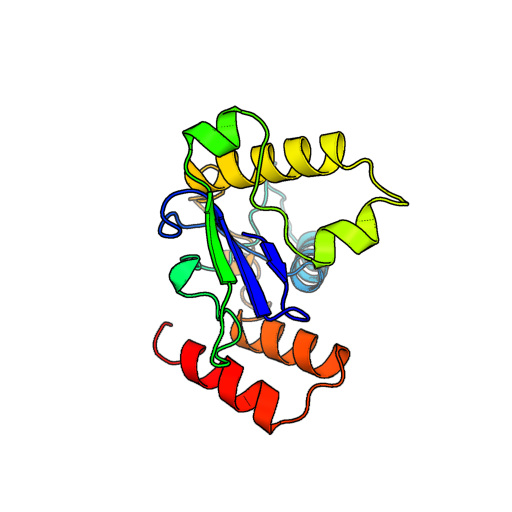 -11.610 10.436 -12.824 1.00 29.11 163 VAL A O 1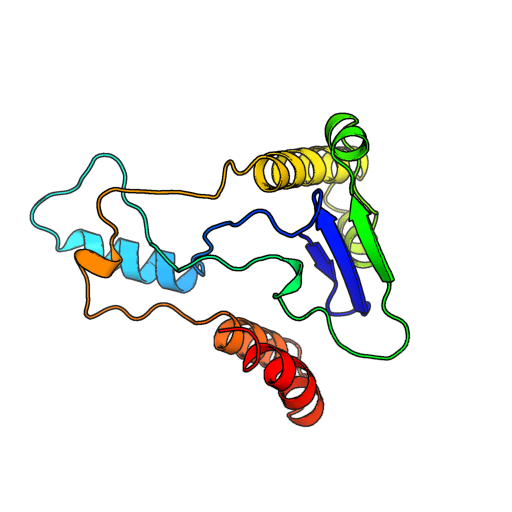
#

Secondary structure (DSSP, 8-state):
-EEETTTTEEEEETTS-S------HHHHHHHHHHHTT-S---SS-----PPPPGGGS----SSS-EEEEE-HHHHHTT--PPPHHHHTTTTTS-HHHHHHHHHHHHHHHHTTTT----S--HHHH-TT-PPPPHHHHHHHHHHHTT--HHHHHHHHHTTTT--

pLDDT: mean 79.12, std 16.84, range [29.11, 97.5]

Organism: NCBI:txid1926264

Solvent-accessible s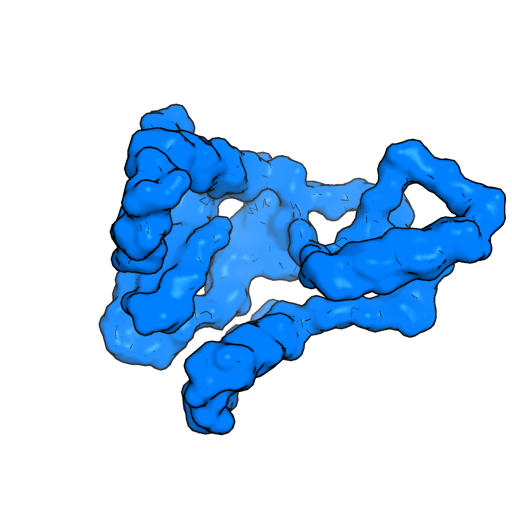urface area (backbone atoms only — not comparable to full-atom values): 9653 Å² total; per-residue (Å²): 104,51,75,36,71,92,75,36,31,34,33,31,28,35,91,22,67,51,42,31,60,63,65,56,69,71,47,49,52,52,51,56,59,58,51,71,77,47,98,71,82,68,100,72,84,41,75,68,35,85,64,53,36,53,79,63,50,76,68,62,86,55,92,81,60,50,76,43,69,34,45,62,73,46,21,74,71,34,38,56,73,87,51,79,70,54,63,78,42,38,92,81,44,52,61,71,58,50,28,31,54,52,7,51,58,28,41,41,36,50,72,37,73,40,51,77,82,70,98,65,34,46,45,76,77,40,68,87,60,81,71,82,49,72,65,56,49,52,50,51,53,37,52,75,72,70,50,53,70,71,60,46,50,65,46,47,58,66,42,68,82,74,113